Protein AF-A0A7J2S521-F1 (afdb_monomer_lite)

Sequence (131 aa):
MKKVKAFECPICKKTKPISTSGVGTGYGKNVAGETICYDCCGKLDLQRMEDAKPGDRVHLYLNTEKHPRVVSNWPGSLKLNCYASSNGSHNIAGTREDVWFGNDEIGHWWGVQYGEYTQICHCTKLKRRSV

pLDDT: mean 91.02, std 10.14, range [47.47, 98.5]

Structure (mmCIF, N/CA/C/O backbone):
data_AF-A0A7J2S521-F1
#
_entry.id   AF-A0A7J2S521-F1
#
loop_
_atom_site.group_PDB
_atom_site.id
_atom_site.type_symbol
_atom_site.label_atom_id
_atom_site.label_alt_id
_atom_site.label_comp_id
_atom_site.label_asym_id
_atom_site.label_entity_id
_atom_site.label_seq_id
_atom_site.pdbx_PDB_ins_code
_atom_site.Cartn_x
_atom_site.Cartn_y
_atom_site.Cartn_z
_atom_site.occupancy
_atom_site.B_iso_or_equiv
_atom_site.auth_seq_id
_atom_site.auth_comp_id
_atom_site.auth_asym_id
_atom_site.auth_atom_id
_atom_site.pdbx_PDB_model_num
ATOM 1 N N . MET A 1 1 ? -23.589 16.339 27.235 1.00 47.47 1 MET A N 1
ATOM 2 C CA . MET A 1 1 ? -22.455 15.708 26.516 1.00 47.47 1 MET A CA 1
ATOM 3 C C . MET A 1 1 ? -22.999 14.583 25.640 1.00 47.47 1 MET A C 1
ATOM 5 O O . MET A 1 1 ? -23.682 13.715 26.170 1.00 47.47 1 MET A O 1
ATOM 9 N N . LYS A 1 2 ? -22.789 14.604 24.314 1.00 55.19 2 LYS A N 1
ATOM 10 C CA . LYS A 1 2 ? -23.223 13.497 23.439 1.00 55.19 2 LYS A CA 1
ATOM 11 C C . LYS A 1 2 ? -22.347 12.273 23.736 1.00 55.19 2 LYS A C 1
ATOM 13 O O . LYS A 1 2 ? -21.126 12.384 23.675 1.00 55.19 2 LYS A O 1
ATOM 18 N N . LYS A 1 3 ? -22.951 11.128 24.075 1.00 59.75 3 LYS A N 1
ATOM 19 C CA . LYS A 1 3 ? -22.221 9.859 24.225 1.00 59.75 3 LYS A CA 1
ATOM 20 C C . LYS A 1 3 ? -21.575 9.516 22.881 1.00 59.75 3 LYS A C 1
ATOM 22 O O . LYS A 1 3 ? -22.281 9.273 21.904 1.00 59.75 3 LYS A O 1
ATOM 27 N N . VAL A 1 4 ? -20.247 9.525 22.829 1.00 68.56 4 VAL A N 1
ATOM 28 C CA . VAL A 1 4 ? -19.495 9.058 21.661 1.00 68.56 4 VAL A CA 1
ATOM 29 C C . VAL A 1 4 ? -19.659 7.542 21.608 1.00 68.56 4 VAL A C 1
ATOM 31 O O . VAL A 1 4 ? -19.306 6.852 22.563 1.00 68.56 4 VAL A O 1
ATOM 34 N N . LYS A 1 5 ? -20.245 7.014 20.527 1.00 83.31 5 LYS A N 1
ATOM 35 C CA . LYS A 1 5 ? -20.263 5.562 20.302 1.00 83.31 5 LYS A CA 1
ATOM 36 C C . LYS A 1 5 ? -18.816 5.097 20.135 1.00 83.31 5 LYS A C 1
ATOM 38 O O . LYS A 1 5 ? -18.045 5.766 19.455 1.00 83.31 5 LYS A O 1
ATOM 43 N N . ALA A 1 6 ? -18.444 3.983 20.749 1.00 89.50 6 ALA A N 1
ATOM 44 C CA . ALA A 1 6 ? -17.094 3.433 20.686 1.00 89.50 6 ALA A CA 1
ATOM 45 C C . ALA A 1 6 ? -17.153 1.916 20.492 1.00 89.50 6 ALA A C 1
ATOM 47 O O . ALA A 1 6 ? -18.180 1.297 20.772 1.00 89.50 6 ALA A O 1
ATOM 48 N N . PHE A 1 7 ? -16.059 1.333 20.014 1.00 91.62 7 PHE A N 1
ATOM 49 C CA . PHE A 1 7 ? -15.881 -0.114 19.904 1.00 91.62 7 PHE A CA 1
ATOM 50 C C . PHE A 1 7 ? -14.503 -0.511 20.428 1.00 91.62 7 PHE A C 1
ATOM 52 O O . PHE A 1 7 ? -13.572 0.297 20.415 1.00 91.62 7 PHE A O 1
ATOM 59 N N . GLU A 1 8 ? -14.365 -1.757 20.860 1.00 94.88 8 GLU A N 1
ATOM 60 C CA . GLU A 1 8 ? -13.071 -2.347 21.184 1.00 94.88 8 GLU A CA 1
ATOM 61 C C . GLU A 1 8 ? -12.512 -3.050 19.944 1.00 94.88 8 GLU A C 1
ATOM 63 O O . GLU A 1 8 ? -13.169 -3.907 19.356 1.00 94.88 8 GLU A O 1
ATOM 68 N N . CYS A 1 9 ? -11.305 -2.677 19.515 1.00 94.75 9 CYS A N 1
ATOM 69 C CA . CYS A 1 9 ? -10.660 -3.345 18.389 1.00 94.75 9 CYS A CA 1
ATOM 70 C C . CYS A 1 9 ? -10.192 -4.752 18.808 1.00 94.75 9 CYS A C 1
ATOM 72 O O . CYS A 1 9 ? -9.377 -4.852 19.731 1.00 94.75 9 CYS A O 1
ATOM 74 N N . PRO A 1 10 ? -10.588 -5.831 18.107 1.00 95.19 10 PRO A N 1
ATOM 75 C CA . PRO A 1 10 ? -10.254 -7.197 18.510 1.00 95.19 10 PRO A CA 1
ATOM 76 C C . PRO A 1 10 ? -8.751 -7.500 18.441 1.00 95.19 10 PRO A C 1
ATOM 78 O O . PRO A 1 10 ? -8.288 -8.390 19.152 1.00 95.19 10 PRO A O 1
ATOM 81 N N . ILE A 1 11 ? -7.988 -6.742 17.643 1.00 94.44 11 ILE A N 1
ATOM 82 C CA . ILE A 1 11 ? -6.549 -6.949 17.420 1.00 94.44 11 ILE A CA 1
ATOM 83 C C . ILE A 1 11 ? -5.710 -6.246 18.489 1.00 94.44 11 ILE A C 1
ATOM 85 O O . ILE A 1 11 ? -4.870 -6.871 19.124 1.00 94.44 11 ILE A O 1
ATOM 89 N N . CYS A 1 12 ? -5.914 -4.941 18.701 1.00 95.06 12 CYS A N 1
ATOM 90 C CA . CYS A 1 12 ? -5.096 -4.172 19.646 1.00 95.06 12 CYS A CA 1
ATOM 91 C C . CYS A 1 12 ? -5.731 -3.984 21.029 1.00 95.06 12 CYS A C 1
ATOM 93 O O . CYS A 1 12 ? -5.102 -3.356 21.878 1.00 95.06 12 CYS A O 1
ATOM 95 N N . LYS A 1 13 ? -6.961 -4.476 21.240 1.00 95.56 13 LYS A N 1
ATOM 96 C CA . LYS A 1 13 ? -7.736 -4.380 22.495 1.00 95.56 13 LYS A CA 1
ATOM 97 C C . LYS A 1 13 ? -7.954 -2.950 23.004 1.00 95.56 13 LYS A C 1
ATOM 99 O O . LYS A 1 13 ? -8.263 -2.721 24.166 1.00 95.56 13 LYS A O 1
ATOM 104 N N . LYS A 1 14 ? -7.779 -1.950 22.131 1.00 94.06 14 LYS A N 1
ATOM 105 C CA . LYS A 1 14 ? -8.015 -0.538 22.455 1.00 94.06 14 LYS A CA 1
ATOM 106 C C . LYS A 1 14 ? -9.434 -0.143 22.074 1.00 94.06 14 LYS A C 1
ATOM 108 O O . LYS A 1 14 ? -9.877 -0.422 20.957 1.00 94.06 14 LYS A O 1
ATOM 113 N N . THR A 1 15 ? -10.084 0.603 22.960 1.00 93.56 15 THR A N 1
ATOM 114 C CA . THR A 1 15 ? -11.346 1.285 22.673 1.00 93.56 15 THR A CA 1
ATOM 115 C C . THR A 1 15 ? -11.099 2.470 21.746 1.00 93.56 15 THR A C 1
ATOM 117 O O . THR A 1 15 ? -10.272 3.338 22.034 1.00 93.56 15 THR A O 1
ATOM 120 N N . LYS A 1 16 ? -11.802 2.513 20.615 1.00 91.12 16 LYS A N 1
ATOM 121 C CA . LYS A 1 16 ? -11.700 3.579 19.613 1.00 91.12 16 LYS A CA 1
ATOM 122 C C . LYS A 1 16 ? -13.079 4.204 19.369 1.00 91.12 16 LYS A C 1
ATOM 124 O O . LYS A 1 16 ? -14.087 3.493 19.404 1.00 91.12 16 LYS A O 1
ATOM 129 N N . PRO A 1 17 ? -13.147 5.526 19.143 1.00 88.06 17 PRO A N 1
ATOM 130 C CA . PRO A 1 17 ? -14.407 6.193 18.859 1.00 88.06 17 PRO A CA 1
ATOM 131 C C . PRO A 1 17 ? -14.927 5.790 17.475 1.00 88.06 17 PRO A C 1
ATOM 133 O O . PRO A 1 17 ? -14.160 5.640 16.526 1.00 88.06 17 PRO A O 1
ATOM 136 N N . ILE A 1 18 ? -16.242 5.652 17.361 1.00 86.31 18 ILE A N 1
ATOM 137 C CA . ILE A 1 18 ? -16.955 5.535 16.092 1.00 86.31 18 ILE A CA 1
ATOM 138 C C . ILE A 1 18 ? -17.327 6.948 15.647 1.00 86.31 18 ILE A C 1
ATOM 140 O O . ILE A 1 18 ? -17.868 7.731 16.436 1.00 86.31 18 ILE A O 1
ATOM 144 N N . SER A 1 19 ? -17.053 7.272 14.382 1.00 80.69 19 SER A N 1
ATOM 145 C CA . SER A 1 19 ? -17.446 8.565 13.825 1.00 80.69 19 SER A CA 1
ATOM 146 C C . SER A 1 19 ? -18.969 8.712 13.856 1.00 80.69 19 SER A C 1
ATOM 148 O O . SER A 1 19 ? -19.707 7.819 13.444 1.00 80.69 19 SER A O 1
ATOM 150 N N . THR A 1 20 ? -19.449 9.851 14.357 1.00 77.94 20 THR A N 1
ATOM 151 C CA . THR A 1 20 ? -20.882 10.202 14.373 1.00 77.94 20 THR A CA 1
ATOM 152 C C . THR A 1 20 ? -21.218 11.322 13.390 1.00 77.94 20 THR A C 1
ATOM 154 O O . THR A 1 20 ? -22.377 11.712 13.290 1.00 77.94 20 THR A O 1
ATOM 157 N N . SER A 1 21 ? -20.223 11.832 12.655 1.00 72.38 21 SER A N 1
ATOM 158 C CA . SER A 1 21 ? -20.365 12.975 11.746 1.00 72.38 21 SER A CA 1
ATOM 159 C C . SER A 1 21 ? -21.024 12.626 10.407 1.00 72.38 21 SER A C 1
ATOM 161 O O . SER A 1 21 ? -21.259 13.521 9.605 1.00 72.38 21 SER A O 1
ATOM 163 N N . GLY A 1 22 ? -21.289 11.343 10.136 1.00 66.31 22 GLY A N 1
ATOM 164 C CA . GLY A 1 22 ? -21.798 10.867 8.844 1.00 66.31 22 GLY A CA 1
ATOM 165 C C . GLY A 1 22 ? -20.750 10.834 7.723 1.00 66.31 22 GLY A C 1
ATOM 166 O O . GLY A 1 22 ? -21.012 10.257 6.673 1.00 66.31 22 GLY A O 1
ATOM 167 N N . VAL A 1 23 ? -19.552 11.387 7.947 1.00 69.50 23 VAL A N 1
ATOM 168 C CA . VAL A 1 23 ? -18.428 11.368 7.001 1.00 69.50 23 VAL A CA 1
ATOM 169 C C . VAL A 1 23 ? -17.384 10.369 7.498 1.00 69.50 23 VAL A C 1
ATOM 171 O O . VAL A 1 23 ? -16.727 10.594 8.516 1.00 69.50 23 VAL A O 1
ATOM 174 N N . GLY A 1 24 ? -17.259 9.249 6.779 1.00 70.44 24 GLY A N 1
ATOM 175 C CA . GLY A 1 24 ? -16.397 8.122 7.147 1.00 70.44 24 GLY A CA 1
ATOM 176 C C . GLY A 1 24 ? -16.880 7.347 8.383 1.00 70.44 24 GLY A C 1
ATOM 177 O O . GLY A 1 24 ? -17.607 7.857 9.233 1.00 70.44 24 GLY A O 1
ATOM 178 N N . THR A 1 25 ? -16.468 6.085 8.503 1.00 80.50 25 THR A N 1
ATOM 179 C CA . THR A 1 25 ? -16.873 5.190 9.606 1.00 80.50 25 THR A CA 1
ATOM 180 C C . THR A 1 25 ? -15.974 5.319 10.841 1.00 80.50 25 THR A C 1
ATOM 182 O O . THR A 1 25 ? -16.438 5.169 11.972 1.00 80.50 25 THR A O 1
ATOM 185 N N . GLY A 1 26 ? -14.687 5.626 10.645 1.00 84.12 26 GLY A N 1
ATOM 186 C CA . GLY A 1 26 ? -13.670 5.622 11.707 1.00 84.12 26 GLY A CA 1
ATOM 187 C C . GLY A 1 26 ? -13.155 4.219 12.058 1.00 84.12 26 GLY A C 1
ATOM 188 O O . GLY A 1 26 ? -12.452 4.046 13.051 1.00 84.12 26 GLY A O 1
ATOM 189 N N . TYR A 1 27 ? -13.514 3.215 11.257 1.00 89.88 27 TYR A N 1
ATOM 190 C CA . TYR A 1 27 ? -13.129 1.816 11.423 1.00 89.88 27 TYR A CA 1
ATOM 191 C C . TYR A 1 27 ? -13.171 1.073 10.082 1.00 89.88 27 TYR A C 1
ATOM 193 O O . TYR A 1 27 ? -13.905 1.462 9.171 1.00 89.88 27 TYR A O 1
ATOM 201 N N . GLY A 1 28 ? -12.404 -0.008 9.966 1.00 90.50 28 GLY A N 1
ATOM 202 C CA . GLY A 1 28 ? -12.506 -0.972 8.872 1.00 90.50 28 GLY A CA 1
ATOM 203 C C . GLY A 1 28 ? -13.196 -2.260 9.315 1.00 90.50 28 GLY A C 1
ATOM 204 O O . GLY A 1 28 ? -13.530 -2.426 10.490 1.00 90.50 28 GLY A O 1
ATOM 205 N N . LYS A 1 29 ? -13.384 -3.183 8.373 1.00 91.75 29 LYS A N 1
ATOM 206 C CA . LYS A 1 29 ? -13.795 -4.559 8.662 1.00 91.75 29 LYS A CA 1
ATOM 207 C C . LYS A 1 29 ? -12.710 -5.524 8.210 1.00 91.75 29 LYS A C 1
ATOM 209 O O . LYS A 1 29 ? -12.148 -5.335 7.133 1.00 91.75 29 LYS A O 1
ATOM 214 N N . ASN A 1 30 ? -12.413 -6.530 9.025 1.00 89.81 30 ASN A N 1
ATOM 215 C CA . ASN A 1 30 ? -11.550 -7.631 8.604 1.00 89.81 30 ASN A CA 1
ATOM 216 C C . ASN A 1 30 ? -12.341 -8.660 7.768 1.00 89.81 30 ASN A C 1
ATOM 218 O O . ASN A 1 30 ? -13.545 -8.520 7.551 1.00 89.81 30 ASN A O 1
ATOM 222 N N . VAL A 1 31 ? -11.660 -9.714 7.318 1.00 88.19 31 VAL A N 1
ATOM 223 C CA . VAL A 1 31 ? -12.261 -10.823 6.551 1.00 88.19 31 VAL A CA 1
ATOM 224 C C . VAL A 1 31 ? -13.350 -11.580 7.318 1.00 88.19 31 VAL A C 1
ATOM 226 O O . VAL A 1 31 ? -14.274 -12.091 6.697 1.00 88.19 31 VAL A O 1
ATOM 229 N N . ALA A 1 32 ? -13.282 -11.610 8.652 1.00 91.44 32 ALA A N 1
ATOM 230 C CA . ALA A 1 32 ? -14.318 -12.193 9.507 1.00 91.44 32 ALA A CA 1
ATOM 231 C C . ALA A 1 32 ? -15.532 -11.258 9.709 1.00 91.44 32 ALA A C 1
ATOM 233 O O . ALA A 1 32 ? -16.501 -11.629 10.365 1.00 91.44 32 ALA A O 1
ATOM 234 N N . GLY A 1 33 ? -15.497 -10.042 9.152 1.00 91.94 33 GLY A N 1
ATOM 235 C CA . GLY A 1 33 ? -16.551 -9.038 9.292 1.00 91.94 33 GLY A CA 1
ATOM 236 C C . GLY A 1 33 ? -16.494 -8.232 10.594 1.00 91.94 33 GLY A C 1
ATOM 237 O O . GLY A 1 33 ? -17.378 -7.403 10.826 1.00 91.94 33 GLY A O 1
ATOM 238 N N . GLU A 1 34 ? -15.464 -8.428 11.418 1.00 92.81 34 GLU A N 1
ATOM 239 C CA . GLU A 1 34 ? -15.278 -7.731 12.689 1.00 92.81 34 GLU A CA 1
ATOM 240 C C . GLU A 1 34 ? -14.786 -6.298 12.477 1.00 92.81 34 GLU A C 1
ATOM 242 O O . GLU A 1 34 ? -13.952 -6.018 11.610 1.00 92.81 34 GLU A O 1
ATOM 247 N N . THR A 1 35 ? -15.268 -5.387 13.319 1.00 93.81 35 THR A N 1
ATOM 248 C CA . THR A 1 35 ? -14.865 -3.981 13.315 1.00 93.81 35 THR A CA 1
ATOM 249 C C . THR A 1 35 ? -13.449 -3.823 13.867 1.00 93.81 35 THR A C 1
ATOM 251 O O . THR A 1 35 ? -13.191 -4.101 15.036 1.00 93.81 35 THR A O 1
ATOM 254 N N . ILE A 1 36 ? -12.535 -3.310 13.045 1.00 95.25 36 ILE A N 1
ATOM 255 C CA . ILE A 1 36 ? -11.131 -3.081 13.401 1.00 95.25 36 ILE A CA 1
ATOM 256 C C . ILE A 1 36 ? -10.764 -1.603 13.262 1.00 95.25 36 ILE A C 1
ATOM 258 O O . ILE A 1 36 ? -11.300 -0.875 12.427 1.00 95.25 36 ILE A O 1
ATOM 262 N N . CYS A 1 37 ? -9.835 -1.128 14.089 1.00 94.56 37 CYS A N 1
ATOM 263 C CA . CYS A 1 37 ? -9.351 0.246 13.973 1.00 94.56 37 CYS A CA 1
ATOM 264 C C . CYS A 1 37 ? -8.429 0.414 12.759 1.00 94.56 37 CYS A C 1
ATOM 266 O O . CYS A 1 37 ? -7.759 -0.531 12.346 1.00 94.56 37 CYS A O 1
ATOM 268 N N . TYR A 1 38 ? -8.354 1.631 12.217 1.00 94.69 38 TYR A N 1
ATOM 269 C CA . TYR A 1 38 ? -7.541 1.921 11.032 1.00 94.69 38 TYR A CA 1
ATOM 270 C C . TYR A 1 38 ? -6.060 1.581 11.201 1.00 94.69 38 TYR A C 1
ATOM 272 O O . TYR A 1 38 ? -5.456 1.072 10.260 1.00 94.69 38 TYR A O 1
ATOM 280 N N . ASP A 1 39 ? -5.489 1.778 12.391 1.00 95.25 39 ASP A N 1
ATOM 281 C CA . ASP A 1 39 ? -4.106 1.378 12.686 1.00 95.25 39 ASP A CA 1
ATOM 282 C C . ASP A 1 39 ? -3.908 -0.130 12.450 1.00 95.25 39 ASP A C 1
ATOM 284 O O . ASP A 1 39 ? -2.921 -0.558 11.857 1.00 95.25 39 ASP A O 1
ATOM 288 N N . CYS A 1 40 ? -4.874 -0.946 12.882 1.00 95.81 40 CYS A N 1
ATOM 289 C CA . CYS A 1 40 ? -4.854 -2.389 12.669 1.00 95.81 40 CYS A CA 1
ATOM 290 C C . CYS A 1 40 ? -5.152 -2.769 11.215 1.00 95.81 40 CYS A C 1
ATOM 292 O O . CYS A 1 40 ? -4.549 -3.725 10.741 1.00 95.81 40 CYS A O 1
ATOM 294 N N . CYS A 1 41 ? -5.997 -2.019 10.493 1.00 95.19 41 CYS A N 1
ATOM 295 C CA . CYS A 1 41 ? -6.147 -2.204 9.044 1.00 95.19 41 CYS A CA 1
ATOM 296 C C . CYS A 1 41 ? -4.795 -2.067 8.340 1.00 95.19 41 CYS A C 1
ATOM 298 O O . CYS A 1 41 ? -4.416 -2.948 7.585 1.00 95.19 41 CYS A O 1
ATOM 300 N N . GLY A 1 42 ? -4.037 -1.009 8.650 1.00 95.81 42 GLY A N 1
ATOM 301 C CA . GLY A 1 42 ? -2.734 -0.764 8.026 1.00 95.81 42 GLY A CA 1
ATOM 302 C C . GLY A 1 42 ? -1.726 -1.881 8.292 1.00 95.81 42 GLY A C 1
ATOM 303 O O . GLY A 1 42 ? -1.010 -2.282 7.382 1.00 95.81 42 GLY A O 1
ATOM 304 N N . LYS A 1 43 ? -1.715 -2.435 9.511 1.00 96.06 43 LYS A N 1
ATOM 305 C CA . LYS A 1 43 ? -0.871 -3.591 9.855 1.00 96.06 43 LYS A CA 1
ATOM 306 C C . LYS A 1 43 ? -1.269 -4.857 9.099 1.00 96.06 43 LYS A C 1
ATOM 308 O O . LYS A 1 43 ? -0.397 -5.574 8.632 1.00 96.06 43 LYS A O 1
ATOM 313 N N . LEU A 1 44 ? -2.568 -5.131 8.979 1.00 95.56 44 LEU A N 1
ATOM 314 C CA . LEU A 1 44 ? -3.056 -6.288 8.224 1.00 95.56 44 LEU A CA 1
ATOM 315 C C . LEU A 1 44 ? -2.800 -6.142 6.722 1.00 95.56 44 LEU A C 1
ATOM 317 O O . LEU A 1 44 ? -2.435 -7.116 6.073 1.00 95.56 44 LEU A O 1
ATOM 321 N N . ASP A 1 45 ? -2.972 -4.936 6.180 1.00 95.75 45 ASP A N 1
ATOM 322 C CA . ASP A 1 45 ? -2.656 -4.637 4.784 1.00 95.75 45 ASP A CA 1
ATOM 323 C C . ASP A 1 45 ? -1.158 -4.845 4.522 1.00 95.75 45 ASP A C 1
ATOM 325 O O . ASP A 1 45 ? -0.802 -5.477 3.531 1.00 95.75 45 ASP A O 1
ATOM 329 N N . LEU A 1 46 ? -0.288 -4.387 5.432 1.00 96.69 46 LEU A N 1
ATOM 330 C CA . LEU A 1 46 ? 1.156 -4.617 5.356 1.00 96.69 46 LEU A CA 1
ATOM 331 C C . LEU A 1 46 ? 1.497 -6.112 5.398 1.00 96.69 46 LEU A C 1
ATOM 333 O O . LEU A 1 46 ? 2.174 -6.594 4.496 1.00 96.69 46 LEU A O 1
ATOM 337 N N . GLN A 1 47 ? 0.957 -6.853 6.371 1.00 96.06 47 GLN A N 1
ATOM 338 C CA . GLN A 1 47 ? 1.163 -8.301 6.483 1.00 96.06 47 GLN A CA 1
ATOM 339 C C . GLN A 1 47 ? 0.732 -9.025 5.204 1.00 96.06 47 GLN A C 1
ATOM 341 O O . GLN A 1 47 ? 1.454 -9.861 4.672 1.00 96.06 47 GLN A O 1
ATOM 346 N N . ARG A 1 48 ? -0.422 -8.650 4.638 1.00 95.25 48 ARG A N 1
ATOM 347 C CA . ARG A 1 48 ? -0.897 -9.205 3.366 1.00 95.25 48 ARG A CA 1
ATOM 348 C C . ARG A 1 48 ? 0.093 -8.959 2.224 1.00 95.25 48 ARG A C 1
ATOM 350 O O . ARG A 1 48 ? 0.188 -9.786 1.322 1.00 95.25 48 ARG A O 1
ATOM 357 N N . MET A 1 49 ? 0.792 -7.825 2.222 1.00 96.62 49 MET A N 1
ATOM 358 C CA . MET A 1 49 ? 1.825 -7.534 1.225 1.00 96.62 49 MET A CA 1
ATOM 359 C C . MET A 1 49 ? 3.112 -8.331 1.473 1.00 96.62 49 MET A C 1
ATOM 361 O O . MET A 1 49 ? 3.746 -8.786 0.517 1.00 96.62 49 MET A O 1
ATOM 365 N N . GLU A 1 50 ? 3.504 -8.529 2.727 1.00 95.88 50 GLU A N 1
ATOM 366 C CA . GLU A 1 50 ? 4.639 -9.385 3.097 1.00 95.88 50 GLU A CA 1
ATOM 367 C C . GLU A 1 50 ? 4.403 -10.826 2.626 1.00 95.88 50 GLU A C 1
ATOM 369 O O . GLU A 1 50 ? 5.229 -11.368 1.888 1.00 95.88 50 GLU A O 1
ATOM 374 N N . ASP A 1 51 ? 3.219 -11.368 2.923 1.00 95.94 51 ASP A N 1
ATOM 375 C CA . ASP A 1 51 ? 2.803 -12.742 2.610 1.00 95.94 51 ASP A CA 1
ATOM 376 C C . ASP A 1 51 ? 2.540 -12.987 1.109 1.00 95.94 51 ASP A C 1
ATOM 378 O O . ASP A 1 51 ? 2.397 -14.133 0.668 1.00 95.94 51 ASP A O 1
ATOM 382 N N . ALA A 1 52 ? 2.454 -11.922 0.306 1.00 96.19 52 ALA A N 1
ATOM 383 C CA . ALA A 1 52 ? 2.153 -12.000 -1.119 1.00 96.19 52 ALA A CA 1
ATOM 384 C C . ALA A 1 52 ? 3.289 -12.649 -1.926 1.00 96.19 52 ALA A C 1
ATOM 386 O O . ALA A 1 52 ? 4.476 -12.336 -1.767 1.00 96.19 52 ALA A O 1
ATOM 387 N N . LYS A 1 53 ? 2.912 -13.496 -2.884 1.00 96.56 53 LYS A N 1
ATOM 388 C CA . LYS A 1 53 ? 3.827 -14.151 -3.823 1.00 96.56 53 LYS A CA 1
ATOM 389 C C . LYS A 1 53 ? 4.095 -13.255 -5.036 1.00 96.56 53 LYS A C 1
ATOM 391 O O . LYS A 1 53 ? 3.260 -12.422 -5.386 1.00 96.56 53 LYS A O 1
ATOM 396 N N . PRO A 1 54 ? 5.239 -13.414 -5.729 1.00 97.06 54 PRO A N 1
ATOM 397 C CA . PRO A 1 54 ? 5.483 -12.709 -6.985 1.00 97.06 54 PRO A CA 1
ATOM 398 C C . PRO A 1 54 ? 4.328 -12.891 -7.980 1.00 97.06 54 PRO A C 1
ATOM 400 O O . PRO A 1 54 ? 3.927 -14.017 -8.263 1.00 97.06 54 PRO A O 1
ATOM 403 N N . GLY A 1 55 ? 3.821 -11.782 -8.521 1.00 96.31 55 GLY A N 1
ATOM 404 C CA . GLY A 1 55 ? 2.657 -11.746 -9.409 1.00 96.31 55 GLY A CA 1
ATOM 405 C C . GLY A 1 55 ? 1.319 -11.472 -8.712 1.00 96.31 55 GLY A C 1
ATOM 406 O O . GLY A 1 55 ? 0.379 -11.053 -9.391 1.00 96.31 55 GLY A O 1
ATOM 407 N N . ASP A 1 56 ? 1.233 -11.630 -7.386 1.00 97.69 56 ASP A N 1
ATOM 408 C CA . ASP A 1 56 ? 0.031 -11.278 -6.627 1.00 97.69 56 ASP A CA 1
ATOM 409 C C . ASP A 1 56 ? -0.247 -9.775 -6.703 1.00 97.69 56 ASP A C 1
ATOM 411 O O . ASP A 1 56 ? 0.663 -8.946 -6.834 1.00 97.69 56 ASP A O 1
ATOM 415 N N . ARG A 1 57 ? -1.536 -9.429 -6.604 1.00 97.31 57 ARG A N 1
ATOM 416 C CA . ARG A 1 57 ? -2.024 -8.057 -6.753 1.00 97.31 57 ARG A CA 1
ATOM 417 C C . ARG A 1 57 ? -2.753 -7.561 -5.515 1.00 97.31 57 ARG A C 1
ATOM 419 O O . ARG A 1 57 ? -3.570 -8.273 -4.928 1.00 97.31 57 ARG A O 1
ATOM 426 N N . VAL A 1 58 ? -2.522 -6.295 -5.187 1.00 96.69 58 VAL A N 1
ATOM 427 C CA . VAL A 1 58 ? -3.292 -5.532 -4.200 1.00 96.69 58 VAL A CA 1
ATOM 428 C C . VAL A 1 58 ? -3.685 -4.181 -4.791 1.00 96.69 58 VAL A C 1
ATOM 430 O O . VAL A 1 58 ? -2.987 -3.640 -5.647 1.00 96.69 58 VAL A O 1
ATOM 433 N N . HIS A 1 59 ? -4.822 -3.645 -4.354 1.00 96.75 59 HIS A N 1
ATOM 434 C CA . HIS A 1 59 ? -5.280 -2.318 -4.756 1.00 96.75 59 HIS A CA 1
ATOM 435 C C . HIS A 1 59 ? -5.068 -1.356 -3.5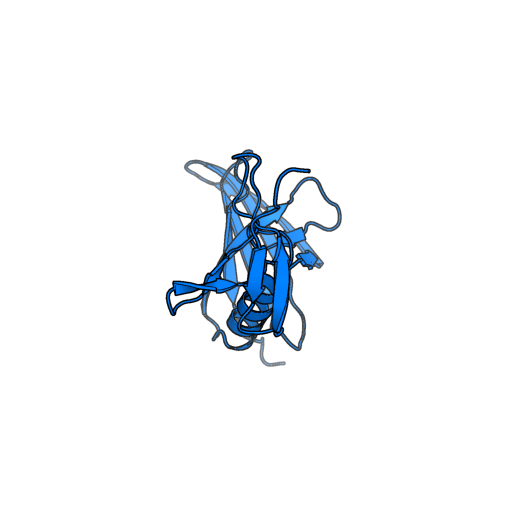99 1.00 96.75 59 HIS A C 1
ATOM 437 O O . HIS A 1 59 ? -5.611 -1.559 -2.512 1.00 96.75 59 HIS A O 1
ATOM 443 N N . LEU A 1 60 ? -4.268 -0.328 -3.846 1.00 97.44 60 LEU A N 1
ATOM 444 C CA . LEU A 1 60 ? -3.963 0.735 -2.898 1.00 97.44 60 LEU A CA 1
ATOM 445 C C . LEU A 1 60 ? -4.239 2.085 -3.560 1.00 97.44 60 LEU A C 1
ATOM 447 O O . LEU A 1 60 ? -4.795 2.150 -4.656 1.00 97.44 60 LEU A O 1
ATOM 451 N N . TYR A 1 61 ? -3.879 3.160 -2.876 1.00 97.31 61 TYR A N 1
ATOM 452 C CA . TYR A 1 61 ? -4.098 4.523 -3.325 1.00 97.31 61 TYR A CA 1
ATOM 453 C C . TYR A 1 61 ? -2.761 5.223 -3.506 1.00 97.31 61 TYR A C 1
ATOM 455 O O . TYR A 1 61 ? -1.944 5.224 -2.588 1.00 97.31 61 TYR A O 1
ATOM 463 N N . LEU A 1 62 ? -2.531 5.807 -4.674 1.00 96.88 62 LEU A N 1
ATOM 464 C CA . LEU A 1 62 ? -1.354 6.604 -4.972 1.00 96.88 62 LEU A CA 1
ATOM 465 C C . LEU A 1 62 ? -1.669 8.084 -4.748 1.00 96.88 62 LEU A C 1
ATOM 467 O O . LEU A 1 62 ? -2.649 8.621 -5.260 1.00 96.88 62 LEU A O 1
ATOM 471 N N . ASN A 1 63 ? -0.829 8.740 -3.955 1.00 94.88 63 ASN A N 1
ATOM 472 C CA . ASN A 1 63 ? -0.818 10.186 -3.817 1.00 94.88 63 ASN A CA 1
ATOM 473 C C . ASN A 1 63 ? 0.308 10.754 -4.690 1.00 94.88 63 ASN A C 1
ATOM 475 O O . ASN A 1 63 ? 1.488 10.642 -4.342 1.00 94.88 63 ASN A O 1
ATOM 479 N N . THR A 1 64 ? -0.089 11.342 -5.817 1.00 88.50 64 THR A N 1
ATOM 480 C CA . THR A 1 64 ? 0.797 11.927 -6.831 1.00 88.50 64 THR A CA 1
ATOM 481 C C . THR A 1 64 ? 1.234 13.357 -6.494 1.00 88.50 64 THR A C 1
ATOM 483 O O . THR A 1 64 ? 2.258 13.808 -6.999 1.00 88.50 64 THR A O 1
ATOM 486 N N . GLU A 1 65 ? 0.508 14.050 -5.607 1.00 86.69 65 GLU A N 1
ATOM 487 C CA . GLU A 1 65 ? 0.797 15.426 -5.166 1.00 86.69 65 GLU A CA 1
ATOM 488 C C . GLU A 1 65 ? 1.960 15.506 -4.161 1.00 86.69 65 GLU A C 1
ATOM 490 O O . GLU A 1 65 ? 2.499 16.582 -3.901 1.00 86.69 65 GLU A O 1
ATOM 495 N N . LYS A 1 66 ? 2.346 14.377 -3.556 1.00 82.25 66 LYS A N 1
ATOM 496 C CA . LYS A 1 66 ? 3.456 14.301 -2.599 1.00 82.25 66 LYS A CA 1
ATOM 497 C C . LYS A 1 66 ? 4.758 13.874 -3.268 1.00 82.25 66 LYS A C 1
ATOM 499 O O . LYS A 1 66 ? 4.776 12.978 -4.107 1.00 82.25 66 LYS A O 1
ATOM 504 N N . HIS A 1 67 ? 5.862 14.462 -2.805 1.00 85.62 67 HIS A N 1
ATOM 505 C CA . HIS A 1 67 ? 7.220 14.063 -3.167 1.00 85.62 67 HIS A CA 1
ATOM 506 C C . HIS A 1 67 ? 8.018 13.665 -1.908 1.00 85.62 67 HIS A C 1
ATOM 508 O O . HIS A 1 67 ? 8.129 14.481 -0.991 1.00 85.62 67 HIS A O 1
ATOM 514 N N . PRO A 1 68 ? 8.569 12.436 -1.835 1.00 89.62 68 PRO A N 1
ATOM 515 C CA . PRO A 1 68 ? 8.357 11.334 -2.780 1.00 89.62 68 PRO A CA 1
ATOM 516 C C . PRO A 1 68 ? 6.878 10.913 -2.848 1.00 89.62 68 PRO A C 1
ATOM 518 O O . PRO A 1 68 ? 6.118 11.142 -1.905 1.00 89.62 68 PRO A O 1
ATOM 521 N N . ARG A 1 69 ? 6.477 10.304 -3.973 1.00 95.12 69 ARG A N 1
ATOM 522 C CA . ARG A 1 69 ? 5.118 9.770 -4.161 1.00 95.12 69 ARG A CA 1
ATOM 523 C C . ARG A 1 69 ? 4.832 8.714 -3.095 1.00 95.12 69 ARG A C 1
ATOM 525 O O . ARG A 1 69 ? 5.731 7.958 -2.720 1.00 95.12 69 ARG A O 1
ATOM 532 N N . VAL A 1 70 ? 3.596 8.647 -2.604 1.00 97.25 70 VAL A N 1
ATOM 533 C CA . VAL A 1 70 ? 3.224 7.744 -1.499 1.00 97.25 70 VAL A CA 1
ATOM 534 C C . VAL A 1 70 ? 2.084 6.833 -1.918 1.00 97.25 70 VAL A C 1
ATOM 536 O O . VAL A 1 70 ? 1.033 7.315 -2.333 1.00 97.25 70 VAL A O 1
ATOM 539 N N . VAL A 1 71 ? 2.272 5.527 -1.743 1.00 97.56 71 VAL A N 1
ATOM 540 C CA . VAL A 1 71 ? 1.202 4.531 -1.838 1.00 97.56 71 VAL A CA 1
ATOM 541 C C . VAL A 1 71 ? 0.647 4.268 -0.439 1.00 97.56 71 VAL A C 1
ATOM 543 O O . VAL A 1 71 ? 1.404 4.024 0.499 1.00 97.56 71 VAL A O 1
ATOM 546 N N . SER A 1 72 ? -0.670 4.320 -0.274 1.00 97.56 72 SER A N 1
ATOM 547 C CA . SER A 1 72 ? -1.340 4.105 1.009 1.00 97.56 72 SER A CA 1
ATOM 548 C C . SER A 1 72 ? -2.599 3.259 0.886 1.00 97.56 72 SER A C 1
ATOM 550 O O . SER A 1 72 ? -3.229 3.204 -0.167 1.00 97.56 72 SER A O 1
ATOM 552 N N . ASN A 1 73 ? -3.014 2.622 1.978 1.00 96.00 73 ASN A N 1
ATOM 553 C CA . ASN A 1 73 ? -4.352 2.033 2.054 1.00 96.00 73 ASN A CA 1
ATOM 554 C C . ASN A 1 73 ? -5.433 3.125 2.173 1.00 96.00 73 ASN A C 1
ATOM 556 O O . ASN A 1 73 ? -5.119 4.294 2.399 1.00 96.00 73 ASN A O 1
ATOM 560 N N . TRP A 1 74 ? -6.713 2.753 2.047 1.00 91.25 74 TRP A N 1
ATOM 561 C CA . TRP A 1 74 ? -7.826 3.718 2.097 1.00 91.25 74 TRP A CA 1
ATOM 562 C C . TRP A 1 74 ? -7.844 4.575 3.382 1.00 91.25 74 TRP A C 1
ATOM 564 O O . TRP A 1 74 ? -7.951 5.794 3.272 1.00 91.25 74 TRP A O 1
ATOM 574 N N . PRO A 1 75 ? -7.662 4.008 4.595 1.00 91.62 75 PRO A N 1
ATOM 575 C CA . PRO A 1 75 ? -7.554 4.817 5.810 1.00 91.62 75 PRO A CA 1
ATOM 576 C C . PRO A 1 75 ? -6.306 5.705 5.902 1.00 91.62 75 PRO A C 1
ATOM 578 O O . PRO A 1 75 ? -6.227 6.547 6.796 1.00 91.62 75 PRO A O 1
ATOM 581 N N . GLY A 1 76 ? -5.296 5.476 5.059 1.00 92.81 76 GLY A N 1
ATOM 582 C CA . GLY A 1 76 ? -4.007 6.160 5.118 1.00 92.81 76 GLY A CA 1
ATOM 583 C C . GLY A 1 76 ? -3.141 5.783 6.325 1.00 92.81 76 GLY A C 1
ATOM 584 O O . GLY A 1 76 ? -2.211 6.520 6.650 1.00 92.81 76 GLY A O 1
ATOM 585 N N . SER A 1 77 ? -3.442 4.680 7.016 1.00 95.38 77 SER A N 1
ATOM 586 C CA . SER A 1 77 ? -2.652 4.178 8.150 1.00 95.38 77 SER A CA 1
ATOM 587 C C . SER A 1 77 ? -1.416 3.394 7.709 1.00 95.38 77 SER A C 1
ATOM 589 O O . SER A 1 77 ? -0.411 3.400 8.415 1.00 95.38 77 SER A O 1
ATOM 591 N N . LEU A 1 78 ? -1.467 2.770 6.529 1.00 96.81 78 LEU A N 1
ATOM 592 C CA . LEU A 1 78 ? -0.305 2.254 5.811 1.00 96.81 78 LEU A CA 1
ATOM 593 C C . LEU A 1 78 ? 0.169 3.320 4.820 1.00 96.81 78 LEU A C 1
ATOM 595 O O . LEU A 1 78 ? -0.637 3.829 4.043 1.00 96.81 78 LEU A O 1
ATOM 599 N N . LYS A 1 79 ? 1.466 3.641 4.831 1.00 97.00 79 LYS A N 1
ATOM 600 C CA . LYS A 1 79 ? 2.102 4.570 3.887 1.00 97.00 79 LYS A CA 1
ATOM 601 C C . LYS A 1 79 ? 3.450 4.014 3.449 1.00 97.00 79 LYS A C 1
ATOM 603 O O . LYS A 1 79 ? 4.290 3.717 4.293 1.00 97.00 79 LYS A O 1
ATOM 608 N N . LEU A 1 80 ? 3.651 3.910 2.143 1.00 97.12 80 LEU A N 1
ATOM 609 C CA . LEU A 1 80 ? 4.848 3.373 1.509 1.00 97.12 80 LEU A CA 1
ATOM 610 C C . LEU A 1 80 ? 5.402 4.425 0.549 1.00 97.12 80 LEU A C 1
ATOM 612 O O . LEU A 1 80 ? 4.721 4.836 -0.392 1.00 97.12 80 LEU A O 1
ATOM 616 N N . ASN A 1 81 ? 6.629 4.875 0.797 1.00 97.31 81 ASN A N 1
ATOM 617 C CA . ASN A 1 81 ? 7.295 5.835 -0.078 1.00 97.31 81 ASN A CA 1
ATOM 618 C C . ASN A 1 81 ? 7.763 5.135 -1.358 1.00 97.31 81 ASN A C 1
ATOM 620 O O . ASN A 1 81 ? 8.372 4.063 -1.305 1.00 97.31 81 ASN A O 1
ATOM 624 N N . CYS A 1 82 ? 7.509 5.762 -2.501 1.00 97.56 82 CYS A N 1
ATOM 625 C CA . CYS A 1 82 ? 8.026 5.309 -3.783 1.00 97.56 82 CYS A CA 1
ATOM 626 C C . CYS A 1 82 ? 9.478 5.760 -3.937 1.00 97.56 82 CYS A C 1
ATOM 628 O O . CYS A 1 82 ? 9.787 6.934 -3.728 1.00 97.56 82 CYS A O 1
ATOM 630 N N . TYR A 1 83 ? 10.357 4.839 -4.327 1.00 96.62 83 TYR A N 1
ATOM 631 C CA . TYR A 1 83 ? 11.759 5.149 -4.619 1.00 96.62 83 TYR A CA 1
ATOM 632 C C . TYR A 1 83 ? 11.990 5.477 -6.098 1.00 96.62 83 TYR A C 1
ATOM 634 O O . TYR A 1 83 ? 13.009 6.069 -6.441 1.00 96.62 83 TYR A O 1
ATOM 642 N N . ALA A 1 84 ? 11.061 5.102 -6.980 1.00 95.94 84 ALA A N 1
ATOM 643 C CA . ALA A 1 84 ? 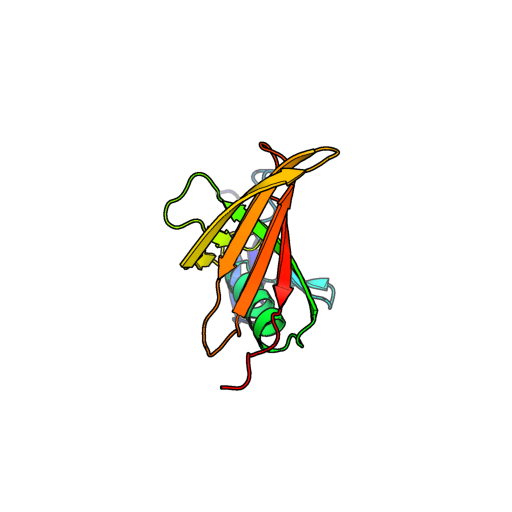11.098 5.470 -8.388 1.00 95.94 84 ALA A CA 1
ATOM 644 C C . ALA A 1 84 ? 9.686 5.658 -8.939 1.00 95.94 84 ALA A C 1
ATOM 646 O O . ALA A 1 84 ? 8.724 5.052 -8.459 1.00 95.94 84 ALA A O 1
ATOM 647 N N . SER A 1 85 ? 9.579 6.479 -9.978 1.00 96.00 85 SER A N 1
ATOM 648 C CA . SER A 1 85 ? 8.334 6.697 -10.695 1.00 96.00 85 SER A CA 1
ATOM 649 C C . SER A 1 85 ? 8.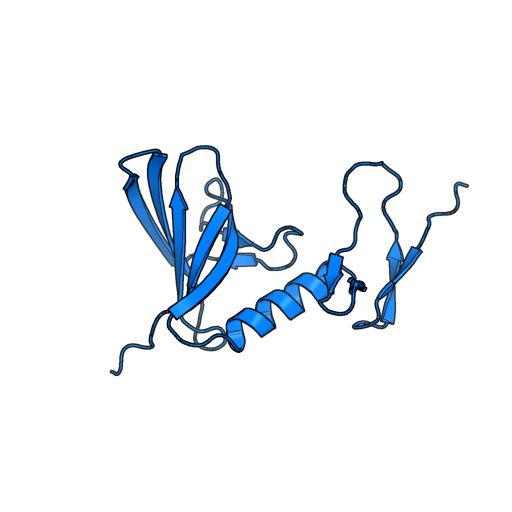580 7.066 -12.151 1.00 96.00 85 SER A C 1
ATOM 651 O O . SER A 1 85 ? 9.591 7.689 -12.468 1.00 96.00 85 SER A O 1
ATOM 653 N N . SER A 1 86 ? 7.642 6.713 -13.021 1.00 95.31 86 SER A N 1
ATOM 654 C CA . SER A 1 86 ? 7.646 7.060 -14.438 1.00 95.31 86 SER A CA 1
ATOM 655 C C . SER A 1 86 ? 6.240 7.445 -14.879 1.00 95.31 86 SER A C 1
ATOM 657 O O . SER A 1 86 ? 5.257 6.906 -14.374 1.00 95.31 86 SER A O 1
ATOM 659 N N . ASN A 1 87 ? 6.147 8.370 -15.827 1.00 94.69 87 ASN A N 1
ATOM 660 C CA . ASN A 1 87 ? 4.886 8.739 -16.454 1.00 94.69 87 ASN A CA 1
ATOM 661 C C . ASN A 1 87 ? 4.878 8.193 -17.886 1.00 94.69 87 ASN A C 1
ATOM 663 O O . ASN A 1 87 ? 5.886 8.247 -18.590 1.00 94.69 87 ASN A O 1
ATOM 667 N N . GLY A 1 88 ? 3.733 7.683 -18.315 1.00 92.44 88 GLY A N 1
ATOM 668 C CA . GLY A 1 88 ? 3.502 7.159 -19.652 1.00 92.44 88 GLY A CA 1
ATOM 669 C C . GLY A 1 88 ? 2.099 7.491 -20.148 1.00 92.44 88 GLY A C 1
ATOM 670 O O . GLY A 1 88 ? 1.312 8.158 -19.474 1.00 92.44 88 GLY A O 1
ATOM 671 N N . SER A 1 89 ? 1.774 6.999 -21.338 1.00 93.50 89 SER A N 1
ATOM 672 C CA . SER A 1 89 ? 0.454 7.174 -21.945 1.00 93.50 89 SER A CA 1
ATOM 673 C C . SER A 1 89 ? -0.361 5.884 -21.850 1.00 93.50 89 SER A C 1
ATOM 675 O O . SER A 1 89 ? 0.187 4.782 -21.923 1.00 93.50 89 SER A O 1
ATOM 677 N N . HIS A 1 90 ? -1.678 6.015 -21.691 1.00 93.62 90 HIS A N 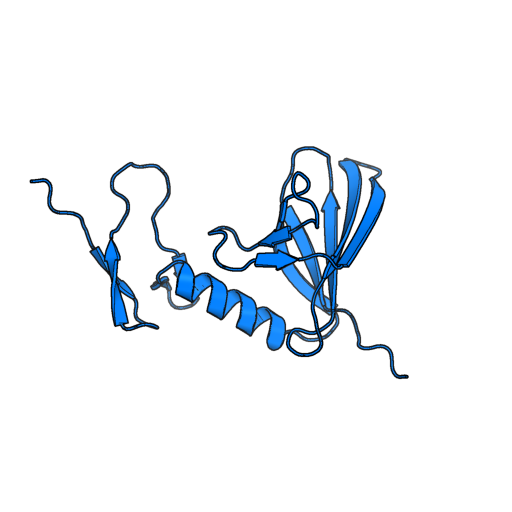1
ATOM 678 C CA . HIS A 1 90 ? -2.621 4.898 -21.713 1.00 93.62 90 HIS A CA 1
ATOM 679 C C . HIS A 1 90 ? -3.672 5.123 -22.797 1.00 93.62 90 HIS A C 1
ATOM 681 O O . HIS A 1 90 ? -4.309 6.172 -22.825 1.00 93.62 90 HIS A O 1
ATOM 687 N N . ASN A 1 91 ? -3.914 4.115 -23.637 1.00 91.12 91 ASN A N 1
ATOM 688 C CA . ASN A 1 91 ? -4.760 4.250 -24.829 1.00 91.12 91 ASN A CA 1
ATOM 689 C C . ASN A 1 91 ? -6.193 4.732 -24.535 1.00 91.12 91 ASN A C 1
ATOM 691 O O . ASN A 1 91 ? -6.785 5.399 -25.373 1.00 91.12 91 ASN A O 1
ATOM 695 N N . ILE A 1 92 ? -6.750 4.398 -23.363 1.00 91.69 92 ILE A N 1
ATOM 696 C CA . ILE A 1 92 ? -8.117 4.793 -22.967 1.00 91.69 92 ILE A CA 1
ATOM 697 C C . ILE A 1 92 ? -8.111 5.916 -21.926 1.00 91.69 92 ILE A C 1
ATOM 699 O O . ILE A 1 92 ? -8.956 6.800 -21.959 1.00 91.69 92 ILE A O 1
ATOM 703 N N . ALA A 1 93 ? -7.165 5.879 -20.987 1.00 91.19 93 ALA A N 1
ATOM 704 C CA . ALA A 1 93 ? -7.165 6.787 -19.835 1.00 91.19 93 ALA A CA 1
ATOM 705 C C . ALA A 1 93 ? -6.341 8.062 -20.082 1.00 91.19 93 ALA A C 1
ATOM 707 O O . ALA A 1 93 ? -6.249 8.911 -19.200 1.00 91.19 93 ALA A O 1
ATOM 708 N N . GLY A 1 94 ? -5.709 8.176 -21.255 1.00 93.62 94 GLY A N 1
ATOM 709 C CA . GLY A 1 94 ? -4.782 9.246 -21.616 1.00 93.62 94 GLY A CA 1
ATOM 710 C C . GLY A 1 94 ? -3.421 9.062 -20.954 1.00 93.62 94 GLY A C 1
ATOM 711 O O . GLY A 1 94 ? -2.411 8.882 -21.637 1.00 93.62 94 GLY A O 1
ATOM 712 N N . THR A 1 95 ? -3.398 9.017 -19.625 1.00 94.69 95 THR A N 1
ATOM 713 C CA . THR A 1 95 ? -2.175 8.954 -18.824 1.00 94.69 95 THR A CA 1
ATOM 714 C C . THR A 1 95 ? -2.052 7.650 -18.048 1.00 94.69 95 THR A C 1
ATOM 716 O O . THR A 1 95 ? -3.029 6.967 -17.723 1.00 94.69 95 THR A O 1
ATOM 719 N N . ARG A 1 96 ? -0.805 7.288 -17.771 1.00 95.38 96 ARG A N 1
ATOM 720 C CA . ARG A 1 96 ? -0.417 6.179 -16.914 1.00 95.38 96 ARG A CA 1
ATOM 721 C C . ARG A 1 96 ? 0.710 6.646 -16.018 1.00 95.38 96 ARG A C 1
ATOM 723 O O . ARG A 1 96 ? 1.659 7.266 -16.488 1.00 95.38 96 ARG A O 1
ATOM 730 N N . GLU A 1 97 ? 0.626 6.289 -14.755 1.00 95.81 97 GLU A N 1
ATOM 731 C CA . GLU A 1 97 ? 1.686 6.530 -13.801 1.00 95.81 97 GLU A CA 1
ATOM 732 C C . GLU A 1 97 ? 2.166 5.206 -13.220 1.00 95.81 97 GLU A C 1
ATOM 734 O O . GLU A 1 97 ? 1.387 4.437 -12.658 1.00 95.81 97 GLU A O 1
ATOM 739 N N . ASP A 1 98 ? 3.457 4.945 -13.381 1.00 97.50 98 ASP A N 1
ATOM 740 C CA . ASP A 1 98 ? 4.145 3.784 -12.845 1.00 97.50 98 ASP A CA 1
ATOM 741 C C . ASP A 1 98 ? 4.959 4.196 -11.621 1.00 97.50 98 ASP A C 1
ATOM 743 O O . ASP A 1 98 ? 5.708 5.174 -11.656 1.00 97.50 98 ASP A O 1
ATOM 747 N N . VAL A 1 99 ? 4.853 3.430 -10.539 1.00 97.75 99 VAL A N 1
ATOM 748 C CA . VAL A 1 99 ? 5.621 3.651 -9.310 1.00 97.75 99 VAL A CA 1
ATOM 749 C C . VAL A 1 99 ? 6.256 2.361 -8.823 1.00 97.75 99 VAL A C 1
ATOM 751 O O . VAL A 1 99 ? 5.681 1.280 -8.947 1.00 97.75 99 VAL A O 1
ATOM 754 N N . TRP A 1 100 ? 7.437 2.478 -8.227 1.00 98.00 100 TRP A N 1
ATOM 755 C CA . TRP A 1 100 ? 8.130 1.373 -7.580 1.00 98.00 100 TRP A CA 1
ATOM 756 C C . TRP A 1 100 ? 8.393 1.706 -6.122 1.00 98.00 100 TRP A C 1
ATOM 758 O O . TRP A 1 100 ? 8.849 2.801 -5.782 1.00 98.00 100 TRP A O 1
ATOM 768 N N . PHE A 1 101 ? 8.080 0.748 -5.261 1.00 97.69 101 PHE A N 1
ATOM 769 C CA . PHE A 1 101 ? 8.150 0.895 -3.816 1.00 97.69 101 PHE A CA 1
ATOM 770 C C . PHE A 1 101 ? 8.388 -0.467 -3.156 1.00 97.69 101 PHE A C 1
ATOM 772 O O . PHE A 1 101 ? 8.340 -1.512 -3.809 1.00 97.69 101 PHE A O 1
ATOM 779 N N . GLY A 1 102 ? 8.673 -0.450 -1.857 1.00 95.94 102 GLY A N 1
ATOM 780 C CA . GLY A 1 102 ? 8.991 -1.644 -1.080 1.00 95.94 102 GLY A CA 1
ATOM 781 C C . GLY A 1 102 ? 10.430 -1.678 -0.580 1.00 95.94 102 GLY A C 1
ATOM 782 O O . GLY A 1 102 ? 11.178 -0.714 -0.741 1.00 95.94 102 GLY A O 1
ATOM 783 N N . ASN A 1 103 ? 10.784 -2.779 0.072 1.00 93.75 103 ASN A N 1
ATOM 784 C CA . ASN A 1 103 ? 12.078 -3.017 0.709 1.00 93.75 103 ASN A CA 1
ATOM 785 C C . ASN A 1 103 ? 12.331 -4.538 0.815 1.00 93.75 103 ASN A C 1
ATOM 787 O O . ASN A 1 103 ? 11.564 -5.333 0.267 1.00 93.75 103 ASN A O 1
ATOM 791 N N . ASP A 1 104 ? 13.390 -4.950 1.515 1.00 91.19 104 ASP A N 1
ATOM 792 C CA . ASP A 1 104 ? 13.704 -6.372 1.715 1.00 91.19 104 ASP A CA 1
ATOM 793 C C . ASP A 1 104 ? 12.673 -7.124 2.578 1.00 91.19 104 ASP A C 1
ATOM 795 O O . ASP A 1 104 ? 12.554 -8.340 2.443 1.00 91.19 104 ASP A O 1
ATOM 799 N N . GLU A 1 105 ? 11.907 -6.428 3.424 1.00 91.19 105 GLU A N 1
ATOM 800 C CA . GLU A 1 105 ? 10.891 -7.027 4.303 1.00 91.19 105 GLU A CA 1
ATOM 801 C C . GLU A 1 105 ? 9.601 -7.321 3.527 1.00 91.19 105 GLU A C 1
ATOM 803 O O . GLU A 1 105 ? 9.127 -8.453 3.472 1.00 91.19 105 GLU A O 1
ATOM 808 N N . ILE A 1 106 ? 9.058 -6.308 2.847 1.00 94.50 106 ILE A N 1
ATOM 809 C CA . ILE A 1 106 ? 7.771 -6.398 2.144 1.00 94.50 106 ILE A CA 1
ATOM 810 C C . ILE A 1 106 ? 7.932 -6.789 0.674 1.00 94.50 106 ILE A C 1
ATOM 812 O O . ILE A 1 106 ? 6.941 -6.892 -0.055 1.00 94.50 106 ILE A O 1
ATOM 816 N N . GLY A 1 107 ? 9.165 -7.006 0.212 1.00 95.25 107 GLY A N 1
ATOM 817 C CA . GLY A 1 107 ? 9.524 -7.207 -1.188 1.00 95.25 107 GLY A CA 1
ATOM 818 C C . GLY A 1 107 ? 9.324 -5.959 -2.055 1.00 95.25 107 GLY A C 1
ATOM 819 O O . GLY A 1 107 ? 8.797 -4.936 -1.621 1.00 95.25 107 GLY A O 1
ATOM 820 N N . HIS A 1 108 ? 9.728 -6.051 -3.321 1.00 97.12 108 HIS A N 1
ATOM 821 C CA . HIS A 1 108 ? 9.557 -4.961 -4.282 1.00 97.12 108 HIS A CA 1
ATOM 822 C C . HIS A 1 108 ? 8.209 -5.049 -4.992 1.00 97.12 108 HIS A C 1
ATOM 824 O O . HIS A 1 108 ? 7.768 -6.129 -5.393 1.00 97.12 108 HIS A O 1
ATOM 830 N N . TRP A 1 109 ? 7.587 -3.895 -5.193 1.00 98.25 109 TRP A N 1
ATOM 831 C CA . TRP A 1 109 ? 6.277 -3.752 -5.809 1.00 98.25 109 TRP A CA 1
ATOM 832 C C . TRP A 1 109 ? 6.327 -2.766 -6.966 1.00 98.25 109 TRP A C 1
ATOM 834 O O . TRP A 1 10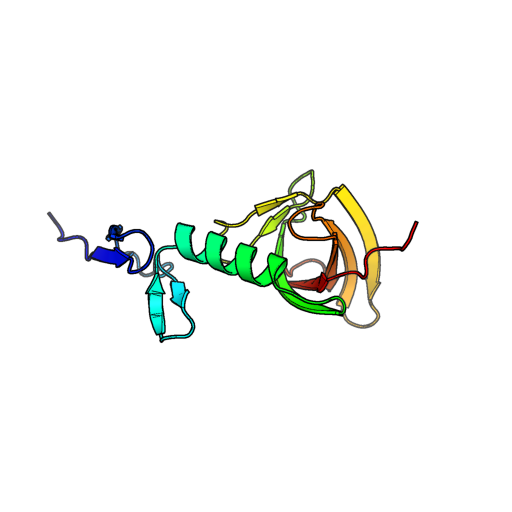9 ? 7.075 -1.787 -6.943 1.00 98.25 109 TRP A O 1
ATOM 844 N N . TRP A 1 110 ? 5.492 -3.027 -7.965 1.00 98.25 110 TRP A N 1
ATOM 845 C CA . TRP A 1 110 ? 5.221 -2.118 -9.070 1.00 98.25 110 TRP A CA 1
ATOM 846 C C . TRP A 1 110 ? 3.742 -1.741 -9.053 1.00 98.25 110 TRP A C 1
ATOM 848 O O . TRP A 1 110 ? 2.873 -2.612 -9.103 1.00 98.25 110 TRP A O 1
ATOM 858 N N . GLY A 1 111 ? 3.465 -0.449 -8.922 1.00 97.88 111 GLY A N 1
ATOM 859 C CA . GLY A 1 111 ? 2.130 0.131 -8.937 1.00 97.88 111 GLY A CA 1
ATOM 860 C C . GLY A 1 111 ? 1.836 0.832 -10.254 1.00 97.88 111 GLY A C 1
ATOM 861 O O . GLY A 1 111 ? 2.717 1.490 -10.804 1.00 97.88 111 GLY A O 1
ATOM 862 N N . VAL A 1 112 ? 0.594 0.714 -10.723 1.00 97.62 112 VAL A N 1
ATOM 863 C CA . VAL A 1 112 ? 0.096 1.440 -11.896 1.00 97.62 112 VAL A CA 1
ATOM 864 C C . VAL A 1 112 ? -1.177 2.194 -11.552 1.00 97.62 112 VAL A C 1
ATOM 866 O O . VAL A 1 112 ? -2.138 1.593 -11.072 1.00 97.62 112 VAL A O 1
ATOM 869 N N . GLN A 1 113 ? -1.204 3.485 -11.857 1.00 97.31 113 GLN A N 1
ATOM 870 C CA . GLN A 1 113 ? -2.401 4.320 -11.857 1.00 97.31 113 GLN A CA 1
ATOM 871 C C . GLN A 1 113 ? -2.736 4.724 -13.302 1.00 97.31 113 GLN A C 1
ATOM 873 O O . GLN A 1 113 ? -1.842 5.058 -14.077 1.00 97.31 113 GLN A O 1
ATOM 878 N N . TYR A 1 114 ? -4.019 4.703 -13.672 1.00 95.94 114 TYR A N 1
ATOM 879 C CA . TYR A 1 114 ? -4.489 5.071 -15.014 1.00 95.94 114 TYR A CA 1
ATOM 880 C C . TYR A 1 114 ? -5.377 6.313 -14.982 1.00 95.94 114 TYR A C 1
ATOM 882 O O . TYR A 1 114 ? -6.468 6.260 -14.424 1.00 95.94 114 TYR A O 1
ATOM 890 N N . GLY A 1 115 ? -4.970 7.386 -15.656 1.00 92.25 115 GLY A N 1
ATOM 891 C CA . GLY A 1 115 ? -5.689 8.659 -15.688 1.00 92.25 115 GLY A CA 1
ATOM 892 C C . GLY A 1 115 ? -5.213 9.658 -14.628 1.00 92.25 115 GLY A C 1
ATOM 893 O O . GLY A 1 115 ? -4.587 9.299 -13.628 1.00 92.25 115 GLY A O 1
ATOM 894 N N . GLU A 1 116 ? -5.527 10.934 -14.861 1.00 83.88 116 GLU A N 1
ATOM 895 C CA . GLU A 1 116 ? -5.007 12.070 -14.080 1.00 83.88 116 GLU A CA 1
ATOM 896 C C . GLU A 1 116 ? -5.755 12.311 -12.760 1.00 83.88 116 GLU A C 1
ATOM 898 O O . GLU A 1 116 ? -5.173 12.820 -11.808 1.00 83.88 116 GLU A O 1
ATOM 903 N N . TYR A 1 117 ? -7.030 11.916 -12.680 1.00 85.12 117 TYR A N 1
ATOM 904 C CA . TYR A 1 117 ? -7.922 12.229 -11.550 1.00 85.12 117 TYR A CA 1
ATOM 905 C C . TYR A 1 117 ? -8.385 10.997 -10.764 1.00 85.12 117 TYR A C 1
ATOM 907 O O . TYR A 1 117 ? -9.422 11.016 -10.103 1.00 85.12 117 TYR A O 1
ATOM 915 N N . THR A 1 118 ? -7.636 9.901 -10.845 1.00 90.69 118 THR A N 1
ATOM 916 C CA . THR A 1 118 ? -7.846 8.721 -10.000 1.00 90.69 118 THR A CA 1
ATOM 917 C C . THR A 1 118 ? -6.715 8.606 -8.994 1.00 90.69 118 THR A C 1
ATOM 919 O O . THR A 1 118 ? -5.617 9.098 -9.219 1.00 90.69 118 THR A O 1
ATOM 922 N N . GLN A 1 119 ? -6.979 7.925 -7.888 1.00 93.38 119 GLN A N 1
ATOM 923 C CA . GLN A 1 119 ? -5.951 7.545 -6.925 1.00 93.38 119 GLN A CA 1
ATOM 924 C C . GLN A 1 119 ? -5.749 6.031 -6.894 1.00 93.38 119 GLN A C 1
ATOM 926 O O . GLN A 1 119 ? -4.853 5.561 -6.208 1.00 93.38 119 GLN A O 1
ATOM 931 N N . ILE A 1 120 ? -6.569 5.242 -7.598 1.00 96.38 120 ILE A N 1
ATOM 932 C CA . ILE A 1 120 ? -6.490 3.779 -7.537 1.00 96.38 120 ILE A CA 1
ATOM 933 C C . ILE A 1 120 ? -5.184 3.318 -8.183 1.00 96.38 120 ILE A C 1
ATOM 935 O O . ILE A 1 120 ? -4.937 3.556 -9.365 1.00 96.38 120 ILE A O 1
ATOM 939 N N . CYS A 1 121 ? -4.377 2.617 -7.394 1.00 97.44 121 CYS A N 1
ATOM 940 C CA . CYS A 1 121 ? -3.100 2.057 -7.788 1.00 97.44 121 CYS A CA 1
ATOM 941 C C . CYS A 1 121 ? -3.178 0.528 -7.774 1.00 97.44 121 CYS A C 1
ATOM 943 O O . CYS A 1 121 ? -3.461 -0.098 -6.747 1.00 97.44 121 CYS A O 1
ATOM 945 N N . HIS A 1 122 ? -2.930 -0.076 -8.932 1.00 97.75 122 HIS A N 1
ATOM 94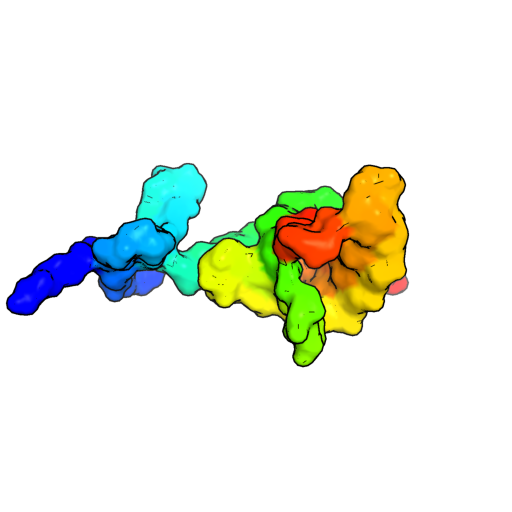6 C CA . HIS A 1 122 ? -2.860 -1.518 -9.116 1.00 97.75 122 HIS A CA 1
ATOM 947 C C . HIS A 1 122 ? -1.437 -1.987 -8.812 1.00 97.75 122 HIS A C 1
ATOM 949 O O . HIS A 1 122 ? -0.543 -1.854 -9.646 1.00 97.75 122 HIS A O 1
ATOM 955 N N . CYS A 1 123 ? -1.212 -2.516 -7.613 1.00 98.31 123 CYS A N 1
ATOM 956 C CA . CYS A 1 123 ? 0.110 -2.905 -7.141 1.00 98.31 123 CYS A CA 1
ATOM 957 C C . CYS A 1 123 ? 0.346 -4.400 -7.366 1.00 98.31 123 CYS A C 1
ATOM 959 O O . CYS A 1 123 ? -0.430 -5.226 -6.893 1.00 98.31 123 CYS A O 1
ATOM 961 N N . THR A 1 124 ? 1.435 -4.749 -8.047 1.00 98.50 124 THR A N 1
ATOM 962 C CA . THR A 1 124 ? 1.857 -6.130 -8.315 1.00 98.50 124 THR A CA 1
ATOM 963 C C . THR A 1 124 ? 3.191 -6.420 -7.630 1.00 98.50 124 THR A C 1
ATOM 965 O O . THR A 1 124 ? 4.142 -5.647 -7.781 1.00 98.50 124 THR A O 1
ATOM 968 N N . LYS A 1 125 ? 3.284 -7.538 -6.899 1.00 98.06 125 LYS A N 1
ATOM 969 C CA . LYS A 1 125 ? 4.534 -7.992 -6.270 1.00 98.06 125 LYS A CA 1
ATOM 970 C C . LYS A 1 125 ? 5.517 -8.435 -7.353 1.00 98.06 125 LYS A C 1
ATOM 972 O O . LYS A 1 125 ? 5.195 -9.289 -8.182 1.00 98.06 125 LYS A O 1
ATOM 977 N N . LEU A 1 126 ? 6.725 -7.885 -7.347 1.00 96.94 126 LEU A N 1
ATOM 978 C CA . LEU A 1 126 ? 7.767 -8.235 -8.306 1.00 96.94 126 LEU A CA 1
ATOM 979 C C . LEU A 1 126 ? 8.513 -9.500 -7.876 1.00 96.94 126 LEU A C 1
ATOM 981 O O . LEU A 1 126 ? 8.701 -9.778 -6.691 1.00 96.94 126 LEU A O 1
ATOM 985 N N . LYS A 1 127 ? 8.994 -10.264 -8.860 1.00 93.44 127 LYS A N 1
ATOM 986 C CA . LYS A 1 127 ? 9.949 -11.344 -8.604 1.00 93.44 127 LYS A CA 1
ATOM 987 C C . LYS A 1 127 ? 11.279 -10.723 -8.176 1.00 93.44 127 LYS A C 1
ATOM 989 O O . LYS A 1 127 ? 11.775 -9.820 -8.850 1.00 93.44 127 LYS A O 1
ATOM 994 N N . ARG A 1 128 ? 11.879 -11.231 -7.095 1.00 82.06 128 ARG A N 1
ATOM 995 C CA . ARG A 1 128 ? 13.258 -10.875 -6.740 1.00 82.06 128 ARG A CA 1
ATOM 996 C C . ARG A 1 128 ? 14.150 -11.266 -7.918 1.00 82.06 128 ARG A C 1
ATOM 998 O O . ARG A 1 128 ? 14.120 -12.421 -8.348 1.00 82.06 128 ARG A O 1
ATOM 1005 N N . ARG A 1 129 ? 14.885 -10.311 -8.489 1.00 66.44 129 ARG A N 1
ATOM 1006 C CA . ARG A 1 129 ? 15.922 -10.651 -9.465 1.00 66.44 129 ARG A CA 1
ATOM 1007 C C . ARG A 1 129 ? 16.973 -11.467 -8.720 1.00 66.44 129 ARG A C 1
ATOM 1009 O O . ARG A 1 129 ? 17.496 -10.997 -7.714 1.00 66.44 129 ARG A O 1
ATOM 1016 N N . SER A 1 130 ? 17.209 -12.695 -9.173 1.00 54.34 130 SER A N 1
ATOM 1017 C CA . SER A 1 130 ? 18.386 -13.453 -8.768 1.00 54.34 130 SER A CA 1
ATOM 1018 C C . SER A 1 130 ? 19.599 -12.616 -9.164 1.00 54.34 130 SER A C 1
ATOM 1020 O O . SER A 1 130 ? 19.680 -12.204 -10.324 1.00 54.34 130 SER A O 1
ATOM 1022 N N . VAL A 1 131 ? 20.447 -12.292 -8.192 1.00 47.62 131 VAL A N 1
ATOM 1023 C CA . VAL A 1 131 ? 21.780 -11.742 -8.459 1.00 47.62 131 VAL A CA 1
ATOM 1024 C C . VAL A 1 131 ? 22.648 -12.863 -9.009 1.00 47.62 131 VAL A C 1
ATOM 1026 O O . VAL A 1 131 ? 22.504 -13.995 -8.488 1.00 47.62 131 VAL A O 1
#

Radius of gyration: 17.09 Å; chains: 1; bounding box: 45×30×51 Å

Foldseek 3Di:
DDPFDWDQAPPPRDIDTFDPPPPDGQFDADPVRDTHGPLVVQVVVLVCLLPDDAFDKDKWFWDPVDVQIWTAHPVRNHIWGFPDKDKDQDPPQGIKIWTWTDDPRSAIWIWIDGHDPGGIIIIGHHDDPDD

Secondary structure (DSSP, 8-state):
-----EEE-TTT--EEEPP-SSS--S-EE-TT--EE-HHHHHHHHHHHHHSPPTT-EEEEEEESSSSS-EEE-TTS-SEEEEEEEEEEEETTTEEEEEEEEEETTTEEEEEEEESTT--EEEEEEPPPPP-